Protein AF-A0A4Q0LN50-F1 (afdb_monomer_lite)

Foldseek 3Di:
DPPPDDPAQEDEDDPVPDDPVNCVVCVVVRYDYADQDDPPDPCNVVRVDPVSVVVVVVVVVVVVVVVVD

Structure (mmCIF, N/CA/C/O backbone):
data_AF-A0A4Q0LN50-F1
#
_entry.id   AF-A0A4Q0LN50-F1
#
loop_
_atom_site.group_PDB
_atom_site.id
_atom_site.type_symbol
_atom_site.label_atom_id
_atom_site.label_alt_id
_atom_site.label_comp_id
_atom_site.label_asym_id
_atom_site.label_entity_id
_atom_site.label_seq_id
_atom_site.pdbx_PDB_ins_code
_atom_site.Cartn_x
_atom_site.Cartn_y
_atom_site.Cartn_z
_atom_site.occupancy
_atom_site.B_iso_or_equiv
_atom_site.auth_seq_id
_atom_site.auth_comp_id
_atom_site.auth_asym_id
_atom_site.auth_atom_id
_atom_site.pdbx_PDB_model_num
ATOM 1 N N . LEU A 1 1 ? -10.778 -18.674 -14.018 1.00 38.09 1 LEU A N 1
ATOM 2 C CA . LEU A 1 1 ? -9.734 -18.314 -13.037 1.00 38.09 1 LEU A CA 1
ATOM 3 C C . LEU A 1 1 ? -10.117 -16.959 -12.488 1.00 38.09 1 LEU A C 1
ATOM 5 O O . LEU A 1 1 ? -9.839 -15.939 -13.098 1.00 38.09 1 LEU A O 1
ATOM 9 N N . GLU A 1 2 ? -10.919 -16.990 -11.434 1.00 42.84 2 GLU A N 1
ATOM 10 C CA . GLU A 1 2 ? -11.394 -15.803 -10.738 1.00 42.84 2 GLU A CA 1
ATOM 11 C C . GLU A 1 2 ? -10.211 -15.316 -9.899 1.00 42.84 2 GLU A C 1
ATOM 13 O O . GLU A 1 2 ? -9.830 -15.951 -8.916 1.00 42.84 2 GLU A O 1
ATOM 18 N N . ASN A 1 3 ? -9.515 -14.290 -10.389 1.00 42.59 3 ASN A N 1
ATOM 19 C CA . ASN A 1 3 ? -8.417 -13.687 -9.647 1.00 42.59 3 ASN A CA 1
ATOM 20 C C . ASN A 1 3 ? -8.990 -13.209 -8.315 1.00 42.59 3 ASN A C 1
ATOM 22 O O . ASN A 1 3 ? -10.008 -12.518 -8.311 1.00 42.59 3 ASN A O 1
ATOM 26 N N . ALA A 1 4 ? -8.363 -13.618 -7.212 1.00 46.69 4 ALA A N 1
ATOM 27 C CA . ALA A 1 4 ? -8.728 -13.238 -5.857 1.00 46.69 4 ALA A CA 1
ATOM 28 C C . ALA A 1 4 ? -8.632 -11.713 -5.709 1.00 46.69 4 ALA A C 1
ATOM 30 O O . ALA A 1 4 ? -7.611 -11.177 -5.288 1.00 46.69 4 ALA A O 1
ATOM 31 N N . HIS A 1 5 ? -9.681 -11.011 -6.124 1.00 49.06 5 HIS A N 1
ATOM 32 C CA . HIS A 1 5 ? -9.837 -9.591 -5.901 1.00 49.06 5 HIS A CA 1
ATOM 33 C C . HIS A 1 5 ? -10.323 -9.430 -4.463 1.00 49.06 5 HIS A C 1
ATOM 35 O O . HIS A 1 5 ? -11.449 -9.834 -4.159 1.00 49.06 5 HIS A O 1
ATOM 41 N N . PRO A 1 6 ? -9.499 -8.889 -3.549 1.00 51.22 6 PRO A N 1
ATOM 42 C CA . PRO A 1 6 ? -10.011 -8.487 -2.252 1.00 51.22 6 PRO A CA 1
ATOM 43 C C . PRO A 1 6 ? -11.152 -7.483 -2.465 1.00 51.22 6 PRO A C 1
ATOM 45 O O . PRO A 1 6 ? -11.104 -6.647 -3.365 1.00 51.22 6 PRO A O 1
ATOM 48 N N . SER A 1 7 ? -12.190 -7.574 -1.635 1.00 55.69 7 SER A N 1
ATOM 49 C CA . SER A 1 7 ? -13.405 -6.748 -1.714 1.00 55.69 7 SER A CA 1
ATOM 50 C C . SER A 1 7 ? -13.153 -5.243 -1.556 1.00 55.69 7 SER A C 1
ATOM 52 O O . SER A 1 7 ? -14.028 -4.441 -1.867 1.00 55.69 7 SER A O 1
ATOM 54 N N . ASN A 1 8 ? -11.961 -4.869 -1.088 1.00 57.12 8 ASN A N 1
ATOM 55 C CA . ASN A 1 8 ? -11.475 -3.500 -1.027 1.00 57.12 8 ASN A CA 1
ATOM 56 C C . ASN A 1 8 ? -10.422 -3.285 -2.118 1.00 57.12 8 ASN A C 1
ATOM 58 O O . ASN A 1 8 ? -9.476 -4.067 -2.249 1.00 57.12 8 ASN A O 1
ATOM 62 N N . TYR A 1 9 ? -10.557 -2.189 -2.864 1.00 65.31 9 TYR A N 1
ATOM 63 C CA . TYR A 1 9 ? -9.547 -1.739 -3.813 1.00 65.31 9 TYR A CA 1
ATOM 64 C C . TYR A 1 9 ? -8.346 -1.180 -3.037 1.00 65.31 9 TYR A C 1
ATOM 66 O O . TYR A 1 9 ? -8.264 0.013 -2.746 1.00 65.31 9 TYR A O 1
ATOM 74 N N . TYR A 1 10 ? -7.428 -2.058 -2.643 1.00 61.91 10 TYR A N 1
ATOM 75 C CA . TYR A 1 10 ? -6.177 -1.651 -2.014 1.00 61.91 10 TYR A CA 1
ATOM 76 C C . TYR A 1 10 ? -5.254 -1.033 -3.060 1.00 61.91 10 TYR A C 1
ATOM 78 O O . TYR A 1 10 ? -4.888 -1.692 -4.036 1.00 61.91 10 TYR A O 1
ATOM 86 N N . LEU A 1 11 ? -4.860 0.224 -2.847 1.00 65.44 11 LEU A N 1
ATOM 87 C CA . LEU A 1 11 ? -3.798 0.845 -3.629 1.00 65.44 11 LEU A CA 1
ATOM 88 C C . LEU A 1 11 ? -2.482 0.651 -2.877 1.00 65.44 11 LEU A C 1
ATOM 90 O O . LEU A 1 11 ? -2.302 1.147 -1.762 1.00 65.44 11 LEU A O 1
ATOM 94 N N . LEU A 1 12 ? -1.566 -0.099 -3.488 1.00 64.56 12 LEU A N 1
ATOM 95 C CA . LEU A 1 12 ? -0.245 -0.315 -2.923 1.00 64.56 12 LEU A CA 1
ATOM 96 C C . LEU A 1 12 ? 0.614 0.925 -3.191 1.00 64.56 12 LEU A C 1
ATOM 98 O O . LEU A 1 12 ? 0.979 1.202 -4.331 1.00 64.56 12 LEU A O 1
ATOM 102 N N . GLY A 1 13 ? 0.921 1.676 -2.140 1.00 66.25 13 GLY A N 1
ATOM 103 C CA . GLY A 1 13 ? 1.715 2.892 -2.234 1.00 66.25 13 GLY A CA 1
ATOM 104 C C . GLY A 1 13 ? 2.432 3.177 -0.926 1.00 66.25 13 GLY A C 1
ATOM 105 O O . GLY A 1 13 ? 2.002 2.738 0.142 1.00 66.25 13 GLY A O 1
ATOM 106 N N . ASP A 1 14 ? 3.542 3.903 -1.010 1.00 66.12 14 ASP A N 1
ATOM 107 C CA . ASP A 1 14 ? 4.195 4.446 0.174 1.00 66.12 14 ASP A CA 1
ATOM 108 C C . ASP A 1 14 ? 3.431 5.698 0.626 1.00 66.12 14 ASP A C 1
ATOM 110 O O . ASP A 1 14 ? 3.445 6.734 -0.040 1.00 66.12 14 ASP A O 1
ATOM 114 N N . GLU A 1 15 ? 2.729 5.593 1.754 1.00 63.53 15 GLU A N 1
ATOM 115 C CA . GLU A 1 15 ? 1.948 6.682 2.342 1.00 63.53 15 GLU A CA 1
ATOM 116 C C . GLU A 1 15 ? 2.817 7.909 2.667 1.00 63.53 15 GLU A C 1
ATOM 118 O O . GLU A 1 15 ? 2.323 9.033 2.628 1.00 63.53 15 GLU A O 1
ATOM 123 N N . GLY A 1 16 ? 4.115 7.720 2.928 1.00 64.12 16 GLY A N 1
ATOM 124 C CA . GLY A 1 16 ? 5.071 8.794 3.192 1.00 64.12 16 GLY A CA 1
ATOM 125 C C . GLY A 1 16 ? 5.483 9.586 1.949 1.00 64.12 16 GLY A C 1
ATOM 126 O O . GLY A 1 16 ? 5.892 10.739 2.083 1.00 64.12 16 GLY A O 1
ATOM 127 N N . TYR A 1 17 ? 5.343 9.006 0.754 1.00 64.56 17 TYR A N 1
ATOM 128 C CA . TYR A 1 17 ? 5.623 9.671 -0.527 1.00 64.56 17 TYR A CA 1
ATOM 129 C C . TYR A 1 17 ? 4.375 10.220 -1.220 1.00 64.56 17 TYR A C 1
ATOM 131 O O . TYR A 1 17 ? 4.485 11.004 -2.165 1.00 64.56 17 TYR A O 1
ATOM 139 N N . LEU A 1 18 ? 3.184 9.841 -0.761 1.00 70.81 18 LEU A N 1
ATOM 140 C CA . LEU A 1 18 ? 1.940 10.365 -1.300 1.00 70.81 18 LEU A CA 1
ATOM 141 C C . LEU A 1 18 ? 1.631 11.736 -0.696 1.00 70.81 18 LEU A C 1
ATOM 143 O O . LEU A 1 18 ? 1.597 11.928 0.519 1.00 70.81 18 LEU A O 1
ATOM 147 N N . GLY A 1 19 ? 1.371 12.712 -1.567 1.00 76.75 19 GLY A N 1
ATOM 148 C CA . GLY A 1 19 ? 0.895 14.023 -1.139 1.00 76.75 19 GLY A CA 1
ATOM 149 C C . GLY A 1 19 ? -0.400 13.892 -0.332 1.00 76.75 19 GLY A C 1
ATOM 150 O O . GLY A 1 19 ? -1.288 13.116 -0.689 1.00 76.75 19 GLY A O 1
ATOM 151 N N . LYS A 1 20 ? -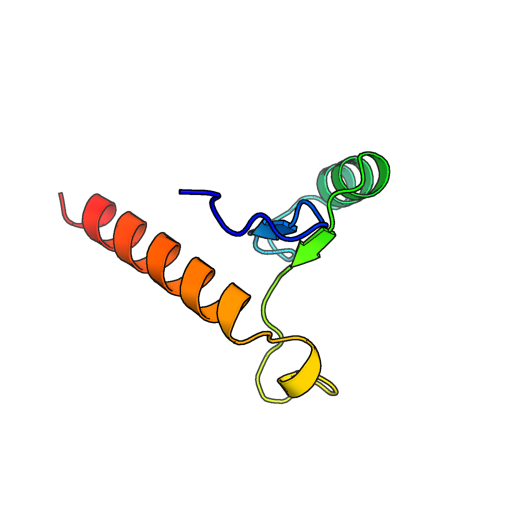0.531 14.677 0.745 1.00 81.44 20 LYS A N 1
ATOM 152 C CA . LYS A 1 20 ? -1.705 14.647 1.642 1.00 81.44 20 LYS A CA 1
ATOM 153 C C . LYS A 1 20 ? -3.032 14.820 0.896 1.00 81.44 20 LYS A C 1
ATOM 155 O O . LYS A 1 20 ? -4.029 14.211 1.269 1.00 81.44 20 LYS A O 1
ATOM 160 N N . GLU 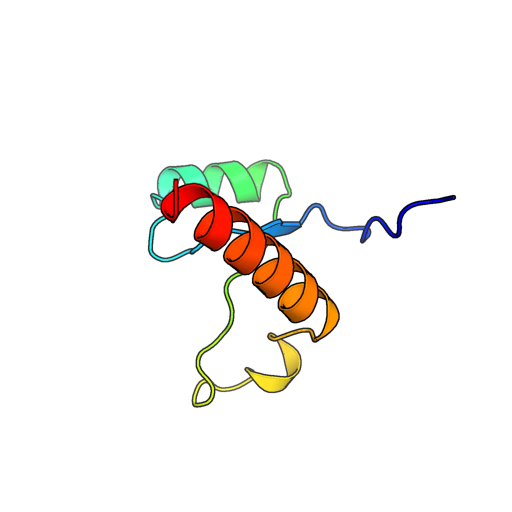A 1 21 ? -3.026 15.632 -0.157 1.00 84.94 21 GLU A N 1
ATOM 161 C CA . GLU A 1 21 ? -4.185 15.869 -1.018 1.00 84.94 21 GLU A CA 1
ATOM 162 C C . GLU A 1 21 ? -4.576 14.615 -1.811 1.00 84.94 21 GLU A C 1
ATOM 164 O O . GLU A 1 21 ? -5.731 14.197 -1.770 1.00 84.94 21 GLU A O 1
ATOM 169 N N . LEU A 1 22 ? -3.605 13.955 -2.449 1.00 82.56 22 LEU A N 1
ATOM 170 C CA . LEU A 1 22 ? -3.833 12.715 -3.191 1.00 82.56 22 LEU A CA 1
ATOM 171 C C . LEU A 1 22 ? -4.325 11.592 -2.268 1.00 82.56 22 LEU A C 1
ATOM 173 O O . LEU A 1 22 ? -5.256 10.871 -2.614 1.00 82.56 22 LEU A O 1
ATOM 177 N N . HIS A 1 23 ? -3.761 11.483 -1.062 1.00 82.00 23 HIS A N 1
ATOM 178 C CA . HIS A 1 23 ? -4.245 10.540 -0.052 1.00 82.00 23 HIS A CA 1
ATOM 179 C C . HIS A 1 23 ? -5.722 10.792 0.298 1.00 82.00 23 HIS A C 1
ATOM 181 O O . HIS A 1 23 ? -6.520 9.856 0.353 1.00 82.00 23 HIS A O 1
ATOM 187 N N . GLN A 1 24 ? -6.112 12.054 0.514 1.00 83.75 24 GLN A N 1
ATOM 188 C CA . GLN A 1 24 ? -7.504 12.405 0.811 1.00 83.75 24 GLN A CA 1
ATOM 189 C C . GLN A 1 24 ? -8.448 12.092 -0.355 1.00 83.75 24 GLN A C 1
ATOM 191 O O . GLN A 1 24 ? -9.524 11.542 -0.118 1.00 83.75 24 GLN A O 1
ATOM 196 N N . GLN A 1 25 ? -8.047 12.388 -1.592 1.00 86.69 25 GLN A N 1
ATOM 197 C CA . GLN A 1 25 ? -8.836 12.083 -2.789 1.00 86.69 25 GLN A CA 1
ATOM 198 C C . GLN A 1 25 ? -9.039 10.572 -2.961 1.00 86.69 25 GLN A C 1
ATOM 200 O O . GLN A 1 25 ? -10.166 10.117 -3.143 1.00 86.69 25 GLN A O 1
ATOM 205 N N . LEU A 1 26 ? -7.976 9.777 -2.813 1.00 84.31 26 LEU A N 1
ATOM 206 C CA . LEU A 1 26 ? -8.048 8.315 -2.893 1.00 84.31 26 LEU A CA 1
ATOM 207 C C . LEU A 1 26 ? -8.998 7.738 -1.841 1.00 84.31 26 LEU A C 1
ATOM 209 O O . LEU A 1 26 ? -9.836 6.894 -2.155 1.00 84.31 26 LEU A O 1
ATOM 213 N N . LYS A 1 27 ? -8.940 8.267 -0.618 1.00 83.50 27 LYS A N 1
ATOM 214 C CA . LYS A 1 27 ? -9.854 7.878 0.455 1.00 83.50 27 LYS A CA 1
ATOM 215 C C . LYS A 1 27 ? -11.310 8.242 0.148 1.00 83.50 27 LYS A C 1
ATOM 217 O O . LYS A 1 27 ? -12.199 7.441 0.422 1.00 83.50 27 LYS A O 1
ATOM 222 N N . GLN A 1 28 ? -11.569 9.416 -0.437 1.00 86.31 28 GLN A N 1
ATOM 223 C CA . GLN A 1 28 ? -12.915 9.814 -0.882 1.00 86.31 28 GLN A CA 1
ATOM 224 C C . GLN A 1 28 ? -13.455 8.904 -1.991 1.00 86.31 28 GLN A C 1
ATOM 226 O O . GLN A 1 28 ? -14.650 8.630 -2.031 1.00 86.31 28 GLN A O 1
ATOM 231 N N . MET A 1 29 ? -12.575 8.405 -2.858 1.00 85.62 29 MET A N 1
ATOM 232 C CA . MET A 1 29 ? -12.910 7.441 -3.908 1.00 85.62 29 MET A CA 1
ATOM 233 C C . MET A 1 29 ? -13.082 6.002 -3.387 1.00 85.62 29 MET A C 1
ATOM 235 O O . MET A 1 29 ? -13.429 5.116 -4.163 1.00 85.62 29 MET A O 1
ATOM 239 N N . GLY A 1 30 ? -12.858 5.759 -2.090 1.00 83.62 30 GLY A N 1
ATOM 240 C CA . GLY A 1 30 ? -13.010 4.446 -1.460 1.00 83.62 30 GLY A CA 1
ATOM 241 C C . GLY A 1 30 ? -11.768 3.555 -1.524 1.00 83.62 30 GLY A C 1
ATOM 242 O O . GLY A 1 30 ? -11.857 2.378 -1.183 1.00 83.62 30 GLY A O 1
ATOM 243 N N . TYR A 1 31 ? -10.616 4.092 -1.932 1.00 82.19 31 TYR A N 1
ATOM 244 C CA . TYR A 1 31 ? -9.352 3.362 -1.884 1.00 82.19 31 TYR A CA 1
ATOM 245 C C . TYR A 1 31 ? -8.736 3.448 -0.491 1.00 82.19 31 TYR A C 1
ATOM 247 O O . TYR A 1 31 ? -8.655 4.521 0.116 1.00 82.19 31 TYR A O 1
ATOM 255 N N . GLU A 1 32 ? -8.245 2.311 -0.008 1.00 78.31 32 GLU A N 1
ATOM 256 C CA . GLU A 1 32 ? -7.439 2.247 1.203 1.00 78.31 32 GLU A CA 1
ATOM 257 C C . GLU A 1 32 ? -5.967 2.135 0.809 1.00 78.31 32 GLU A C 1
ATOM 259 O O . GLU A 1 32 ? -5.544 1.190 0.136 1.00 78.31 32 GLU A O 1
ATOM 264 N N . LEU A 1 33 ? -5.192 3.142 1.209 1.00 76.44 33 LEU A N 1
ATOM 265 C CA . LEU A 1 33 ? -3.747 3.127 1.065 1.00 76.44 33 LEU A CA 1
ATOM 266 C C . LEU A 1 33 ? -3.154 2.240 2.143 1.00 76.44 33 LEU A C 1
ATOM 268 O O . LEU A 1 33 ? -3.399 2.436 3.334 1.00 76.44 33 LEU A O 1
ATOM 272 N N . TRP A 1 34 ? -2.354 1.276 1.711 1.00 82.81 34 TRP A N 1
ATOM 273 C CA . TRP A 1 34 ? -1.687 0.371 2.622 1.00 82.81 34 TRP A CA 1
ATOM 274 C C . TRP A 1 34 ? -0.177 0.481 2.473 1.00 82.81 34 TRP A C 1
ATOM 276 O O . TRP A 1 34 ? 0.387 0.224 1.409 1.00 82.81 34 TRP A O 1
ATOM 286 N N . THR A 1 35 ? 0.476 0.816 3.582 1.00 81.06 35 THR A N 1
ATOM 287 C CA . THR A 1 35 ? 1.927 0.760 3.732 1.00 81.06 35 THR A CA 1
ATOM 288 C C . THR A 1 35 ? 2.263 -0.160 4.907 1.00 81.06 35 THR A C 1
ATOM 290 O O . THR A 1 35 ? 1.615 -0.073 5.959 1.00 81.06 35 THR A O 1
ATOM 293 N N . PRO A 1 36 ? 3.261 -1.055 4.771 1.00 83.00 36 PRO A N 1
ATOM 294 C CA . PRO A 1 36 ? 3.728 -1.870 5.883 1.00 83.00 36 PRO A CA 1
ATOM 295 C C . PRO A 1 36 ? 4.116 -1.033 7.092 1.00 83.00 36 PRO A C 1
ATOM 297 O O . PRO A 1 36 ? 4.928 -0.112 7.013 1.00 83.00 36 PRO A O 1
ATOM 300 N N . TYR A 1 37 ? 3.643 -1.456 8.253 1.00 87.00 37 TYR A N 1
ATOM 301 C CA . TYR A 1 37 ? 4.132 -0.945 9.518 1.00 87.00 37 TYR A CA 1
ATOM 302 C C . TYR A 1 37 ? 5.533 -1.482 9.800 1.00 87.00 37 TYR A C 1
ATOM 304 O O . TYR A 1 37 ? 5.849 -2.653 9.547 1.00 87.00 37 TYR A O 1
ATOM 312 N N . ARG A 1 38 ? 6.376 -0.634 10.396 1.00 83.69 38 ARG A N 1
ATOM 313 C CA . ARG A 1 38 ? 7.679 -1.058 10.924 1.00 83.69 38 ARG A CA 1
ATOM 314 C C . ARG A 1 38 ? 7.471 -2.110 12.015 1.00 83.69 38 ARG A C 1
ATOM 316 O O . ARG A 1 38 ? 6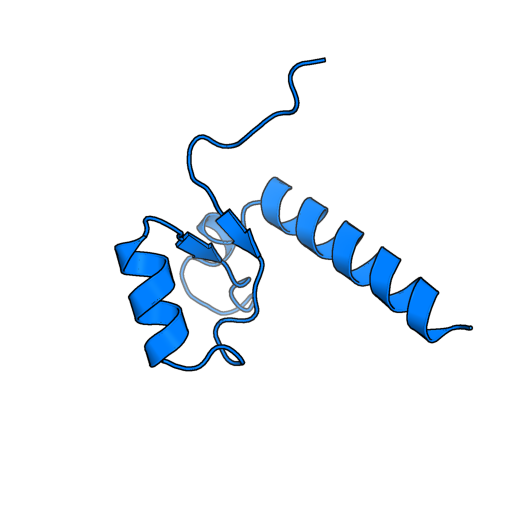.508 -2.044 12.774 1.00 83.69 38 ARG A O 1
ATOM 323 N N . LYS A 1 39 ? 8.395 -3.073 12.128 1.00 83.06 39 LYS A N 1
ATOM 324 C CA . LYS A 1 39 ? 8.277 -4.228 13.048 1.00 83.06 39 LYS A CA 1
ATOM 325 C C . LYS A 1 39 ? 8.029 -3.851 14.516 1.00 83.06 39 LYS A C 1
ATOM 327 O O . LYS A 1 39 ? 7.467 -4.652 15.252 1.00 83.06 39 LYS A O 1
ATOM 332 N N . ASN A 1 40 ? 8.466 -2.666 14.936 1.00 86.31 40 ASN A N 1
ATOM 333 C CA . ASN A 1 40 ? 8.328 -2.144 16.295 1.00 86.31 40 ASN A CA 1
ATOM 334 C C . ASN A 1 40 ? 7.061 -1.296 16.518 1.00 86.31 40 ASN A C 1
ATOM 336 O O . ASN A 1 40 ? 6.857 -0.811 17.626 1.00 86.31 40 ASN A O 1
ATOM 340 N N . MET A 1 41 ? 6.218 -1.100 15.500 1.00 89.75 41 MET A N 1
ATOM 341 C CA . MET A 1 41 ? 4.947 -0.393 15.653 1.00 89.75 41 MET A CA 1
ATOM 342 C C . MET A 1 41 ? 3.885 -1.308 16.263 1.00 89.75 41 MET A C 1
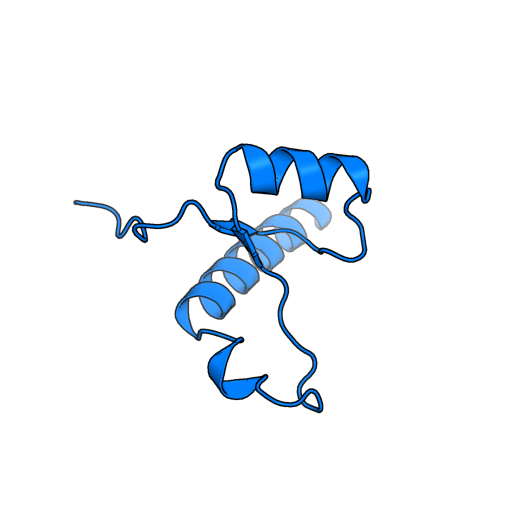ATOM 344 O O . MET A 1 41 ? 3.729 -2.473 15.881 1.00 89.75 41 MET A O 1
ATOM 348 N N . THR A 1 42 ? 3.112 -0.760 17.196 1.00 90.56 42 THR A N 1
ATOM 349 C CA . THR A 1 42 ? 1.961 -1.442 17.790 1.00 90.56 42 THR A CA 1
ATOM 350 C C . THR A 1 42 ? 0.981 -1.867 16.697 1.00 90.56 42 THR A C 1
ATOM 352 O O . THR A 1 42 ? 0.638 -1.083 15.820 1.00 90.56 42 THR A O 1
ATOM 355 N N . GLY A 1 43 ? 0.540 -3.126 16.730 1.00 86.38 43 GLY A N 1
ATOM 356 C CA . GLY A 1 43 ? -0.398 -3.664 15.740 1.00 86.38 43 GLY A CA 1
ATOM 357 C C . GLY A 1 43 ? 0.231 -4.124 14.419 1.00 86.38 43 GLY A C 1
ATOM 358 O O . GLY A 1 43 ? -0.489 -4.684 13.596 1.00 86.38 43 GLY A O 1
ATOM 359 N N . ALA A 1 44 ? 1.554 -4.004 14.230 1.00 86.06 44 ALA A N 1
ATOM 360 C CA . ALA A 1 44 ? 2.224 -4.372 12.977 1.00 86.06 44 ALA A CA 1
ATOM 361 C C . ALA A 1 44 ? 1.935 -5.812 12.521 1.00 86.06 44 ALA A C 1
ATOM 363 O O . ALA A 1 44 ? 1.746 -6.045 11.338 1.00 86.06 44 ALA A O 1
ATOM 364 N N . LYS A 1 45 ? 1.829 -6.781 13.441 1.00 82.44 45 LYS A N 1
ATOM 365 C CA . LYS A 1 45 ? 1.495 -8.174 13.082 1.00 82.44 45 LYS A CA 1
ATOM 366 C C . LYS A 1 45 ? 0.082 -8.349 12.512 1.00 82.44 45 LYS A C 1
ATOM 368 O O . LYS A 1 45 ? -0.132 -9.283 11.754 1.00 82.44 45 LYS A O 1
ATOM 373 N N . LYS A 1 46 ? -0.869 -7.499 12.912 1.00 84.50 46 LYS A N 1
ATOM 374 C CA . LYS A 1 46 ? -2.262 -7.550 12.445 1.00 84.50 46 LYS A CA 1
ATOM 375 C C . LYS A 1 46 ? -2.455 -6.714 11.178 1.00 84.50 46 LYS A C 1
ATOM 377 O O . LYS A 1 46 ? -3.210 -7.113 10.307 1.00 84.50 46 LYS A O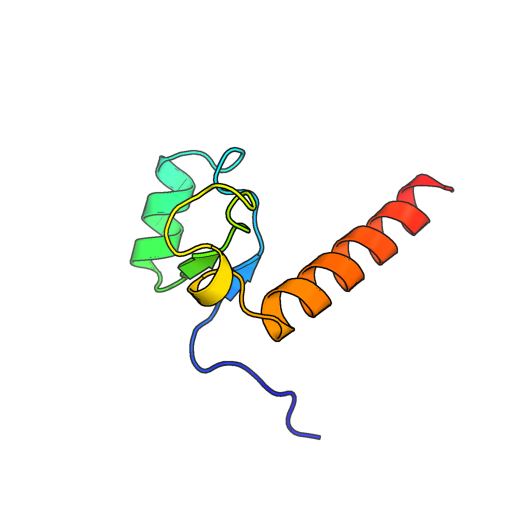 1
ATOM 382 N N . HIS A 1 47 ? -1.777 -5.568 11.100 1.00 84.81 47 HIS A N 1
ATOM 383 C CA . HIS A 1 47 ? -1.831 -4.646 9.962 1.00 84.81 47 HIS A CA 1
ATOM 384 C C . HIS A 1 47 ? -1.034 -5.146 8.752 1.00 84.81 47 HIS A C 1
ATOM 386 O O . HIS A 1 47 ? -1.462 -4.983 7.610 1.00 84.81 47 HIS A O 1
ATOM 392 N N . ASN A 1 48 ? 0.122 -5.775 8.991 1.00 86.56 48 ASN A N 1
ATOM 393 C CA . ASN A 1 48 ? 0.965 -6.326 7.934 1.00 86.56 48 ASN A CA 1
ATOM 394 C C . ASN A 1 48 ? 0.439 -7.693 7.504 1.00 86.56 48 ASN A C 1
ATOM 396 O O . ASN A 1 48 ? 1.023 -8.728 7.835 1.00 86.56 48 ASN A O 1
ATOM 400 N N . ASP A 1 49 ? -0.670 -7.677 6.774 1.00 83.81 49 ASP A N 1
ATOM 401 C CA . ASP A 1 49 ? -1.234 -8.873 6.175 1.00 83.81 49 ASP A CA 1
ATOM 402 C C . ASP A 1 49 ? -0.196 -9.596 5.293 1.00 83.81 49 ASP A C 1
ATOM 404 O O . ASP A 1 49 ? 0.572 -8.983 4.540 1.00 83.81 49 ASP A O 1
ATOM 408 N N . HIS A 1 50 ? -0.150 -10.923 5.416 1.00 85.19 50 HIS A N 1
ATOM 409 C CA . HIS A 1 50 ? 0.846 -11.742 4.733 1.00 85.19 50 HIS A CA 1
ATOM 410 C C . HIS A 1 50 ? 0.655 -11.742 3.209 1.00 85.19 50 HIS A C 1
ATOM 412 O O . HIS A 1 50 ? 1.647 -11.736 2.475 1.00 85.19 50 HIS A O 1
ATOM 418 N N . GLN A 1 51 ? -0.590 -11.728 2.724 1.00 84.75 51 GLN A N 1
ATOM 419 C CA . GLN A 1 51 ? -0.887 -11.702 1.291 1.00 84.75 51 GLN A CA 1
ATOM 420 C C . GLN A 1 51 ? -0.499 -10.349 0.690 1.00 84.75 51 GLN A C 1
ATOM 422 O O . GLN A 1 51 ? 0.221 -10.318 -0.309 1.00 84.75 51 GLN A O 1
ATOM 427 N N . LEU A 1 52 ? -0.860 -9.239 1.345 1.00 83.31 52 LEU A N 1
ATOM 428 C CA . LEU A 1 52 ? -0.449 -7.896 0.910 1.00 83.31 52 LEU A CA 1
ATOM 429 C C . LEU A 1 52 ? 1.082 -7.747 0.889 1.00 83.31 52 LEU A C 1
ATOM 431 O O . LEU A 1 52 ? 1.653 -7.157 -0.030 1.00 83.31 52 LEU A O 1
ATOM 435 N N . MET A 1 53 ? 1.777 -8.350 1.858 1.00 86.50 53 MET A N 1
ATOM 436 C CA . MET A 1 53 ? 3.242 -8.388 1.887 1.00 86.50 53 MET A CA 1
ATOM 437 C C . MET A 1 53 ? 3.866 -9.186 0.740 1.00 86.50 53 MET A C 1
ATOM 439 O O . MET A 1 53 ? 4.937 -8.806 0.259 1.00 86.50 53 MET A O 1
ATOM 443 N N . ALA A 1 54 ? 3.242 -10.282 0.312 1.00 86.31 54 ALA A N 1
ATOM 444 C CA . ALA A 1 54 ? 3.715 -11.074 -0.821 1.00 86.31 54 ALA A CA 1
ATOM 445 C C . ALA A 1 54 ? 3.519 -10.329 -2.152 1.00 86.31 54 ALA A C 1
ATOM 447 O O . ALA A 1 54 ? 4.445 -10.279 -2.966 1.00 86.31 54 ALA A O 1
ATOM 448 N N . ILE A 1 55 ? 2.362 -9.682 -2.336 1.00 85.44 55 ILE A N 1
ATOM 449 C CA . ILE A 1 55 ? 2.071 -8.851 -3.515 1.00 85.44 55 ILE A CA 1
ATOM 450 C C . ILE A 1 55 ? 3.090 -7.712 -3.620 1.00 85.44 55 ILE A C 1
ATOM 452 O O . ILE A 1 55 ? 3.725 -7.553 -4.661 1.00 85.44 55 ILE A O 1
ATOM 456 N N . ARG A 1 56 ? 3.330 -6.987 -2.517 1.00 86.31 56 ARG A N 1
ATOM 457 C CA . ARG A 1 56 ? 4.344 -5.925 -2.468 1.00 86.31 56 ARG A CA 1
AT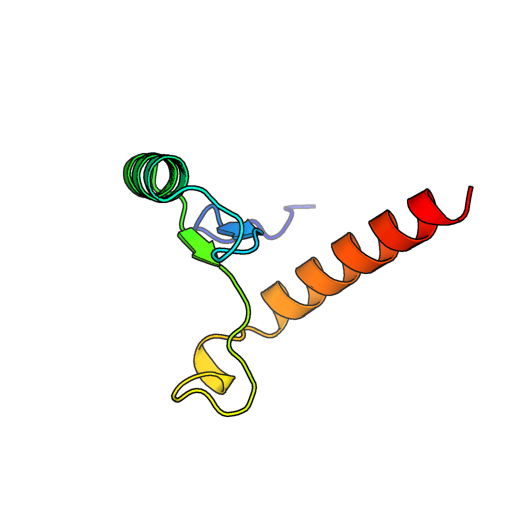OM 458 C C . ARG A 1 56 ? 5.721 -6.409 -2.914 1.00 86.31 56 ARG A C 1
ATOM 460 O O . ARG A 1 56 ? 6.334 -5.771 -3.759 1.00 86.31 56 ARG A O 1
ATOM 467 N N . ARG A 1 57 ? 6.209 -7.523 -2.356 1.00 86.88 57 ARG A N 1
ATOM 468 C CA . ARG A 1 57 ? 7.540 -8.052 -2.705 1.00 86.88 57 ARG A CA 1
ATOM 469 C C . ARG A 1 57 ? 7.650 -8.442 -4.173 1.00 86.88 57 ARG A C 1
ATOM 471 O O . ARG A 1 57 ? 8.715 -8.266 -4.747 1.00 86.88 57 ARG A O 1
ATOM 478 N N . THR A 1 58 ? 6.572 -8.965 -4.753 1.00 87.38 58 THR A N 1
ATOM 479 C CA . THR A 1 58 ? 6.534 -9.326 -6.176 1.00 87.38 58 THR A CA 1
ATOM 480 C C . THR A 1 58 ? 6.723 -8.076 -7.030 1.00 87.38 58 THR A C 1
ATOM 482 O O . THR A 1 58 ? 7.653 -8.016 -7.823 1.00 87.38 58 THR A O 1
ATOM 485 N N . ILE A 1 59 ? 5.938 -7.029 -6.758 1.00 82.75 59 ILE A N 1
ATOM 486 C CA . ILE A 1 59 ? 6.041 -5.741 -7.452 1.00 82.75 59 ILE A CA 1
ATOM 487 C C . ILE A 1 59 ? 7.450 -5.142 -7.305 1.00 82.75 59 ILE A C 1
ATOM 489 O O . ILE A 1 59 ? 8.069 -4.772 -8.297 1.00 82.75 59 ILE A O 1
ATOM 493 N N . GLU A 1 60 ? 7.990 -5.074 -6.084 1.00 84.75 60 GLU A N 1
ATOM 494 C CA . GLU A 1 60 ? 9.335 -4.529 -5.833 1.00 84.75 60 GLU A CA 1
ATOM 495 C C . GLU A 1 60 ? 10.440 -5.325 -6.546 1.00 84.75 60 GLU A C 1
ATOM 497 O O . GLU A 1 60 ? 11.384 -4.734 -7.075 1.00 84.75 60 GLU A O 1
ATOM 502 N N . SER A 1 61 ? 10.322 -6.656 -6.578 1.00 86.06 61 SER A N 1
ATOM 503 C CA . SER A 1 61 ? 11.252 -7.534 -7.294 1.00 86.06 61 SER A CA 1
ATOM 504 C C . SER A 1 61 ? 11.201 -7.282 -8.798 1.00 86.06 61 SER A C 1
ATOM 506 O O . SER A 1 61 ? 12.248 -7.120 -9.421 1.00 86.06 61 SER A O 1
ATOM 508 N N . ASP A 1 62 ? 10.002 -7.188 -9.371 1.00 86.31 62 ASP A N 1
ATOM 509 C CA . ASP A 1 62 ? 9.812 -6.946 -10.801 1.00 86.31 62 ASP A CA 1
ATOM 510 C C . ASP A 1 62 ? 10.375 -5.578 -11.215 1.00 86.31 62 ASP A C 1
ATOM 512 O O . ASP A 1 62 ? 11.109 -5.481 -12.198 1.00 86.31 62 ASP A O 1
ATOM 516 N N . PHE A 1 63 ? 10.139 -4.523 -10.427 1.00 82.31 63 PHE A N 1
ATOM 517 C CA . PHE A 1 63 ? 10.740 -3.208 -10.680 1.00 82.31 63 PHE A CA 1
ATOM 518 C C . PHE A 1 63 ? 12.265 -3.204 -10.527 1.00 82.31 63 PHE A C 1
ATOM 520 O O . PHE A 1 63 ? 12.951 -2.542 -11.304 1.00 82.31 63 PHE A O 1
ATOM 527 N N . SER A 1 64 ? 12.811 -3.964 -9.574 1.00 80.69 64 SER A N 1
ATOM 528 C CA . SER A 1 64 ? 14.267 -4.077 -9.396 1.00 80.69 64 SER A CA 1
ATOM 529 C C . SER A 1 64 ? 14.949 -4.719 -10.611 1.00 80.69 64 SER A C 1
ATOM 531 O O . SER A 1 64 ? 16.081 -4.364 -10.947 1.00 80.69 64 SER A O 1
ATOM 533 N N . LEU A 1 65 ? 14.260 -5.633 -11.303 1.00 82.94 65 LEU A N 1
ATOM 534 C CA . LEU A 1 65 ? 14.743 -6.221 -12.555 1.00 82.94 65 LEU A CA 1
ATOM 535 C C . LEU A 1 65 ? 14.776 -5.196 -13.696 1.00 82.94 65 LEU A C 1
ATOM 537 O O . LEU A 1 65 ? 15.694 -5.234 -14.511 1.00 82.94 65 LEU A O 1
ATOM 541 N N . LEU A 1 66 ? 13.823 -4.259 -13.736 1.00 80.75 66 LEU A N 1
ATOM 542 C CA . LEU A 1 66 ? 13.794 -3.192 -14.743 1.00 80.75 66 LEU A CA 1
ATOM 543 C C . LEU A 1 66 ? 14.929 -2.180 -14.565 1.00 80.75 66 LEU A C 1
ATOM 545 O O . LEU A 1 66 ? 15.388 -1.615 -15.546 1.00 80.75 66 LEU A O 1
ATOM 549 N N . THR A 1 67 ? 15.409 -1.968 -13.339 1.00 67.44 67 THR A N 1
ATOM 550 C CA . THR A 1 67 ? 16.563 -1.090 -13.070 1.00 67.44 67 THR A CA 1
ATOM 551 C C . THR A 1 67 ? 17.923 -1.713 -13.399 1.00 67.44 67 THR A C 1
ATOM 553 O O . THR A 1 67 ? 18.940 -1.036 -13.271 1.00 67.44 67 THR A O 1
ATOM 556 N N . TYR A 1 68 ? 17.965 -2.994 -13.777 1.00 59.91 68 TYR A N 1
ATOM 557 C CA . TYR A 1 68 ? 19.205 -3.703 -14.111 1.00 59.91 68 TYR A CA 1
ATOM 558 C C . TYR A 1 68 ? 19.568 -3.648 -15.608 1.00 59.91 68 TYR A C 1
ATOM 560 O O . TYR A 1 68 ? 20.658 -4.089 -15.976 1.00 59.91 68 TYR A O 1
ATOM 568 N N . TYR A 1 69 ? 18.675 -3.117 -16.448 1.00 52.62 69 TYR A N 1
ATOM 569 C CA . TYR A 1 69 ? 18.859 -2.895 -17.887 1.00 52.62 69 TYR A CA 1
ATOM 570 C C . TYR A 1 69 ? 18.920 -1.399 -18.201 1.00 52.62 69 TYR A C 1
ATOM 572 O O . TYR A 1 69 ? 19.626 -1.049 -19.172 1.00 52.62 69 TYR A O 1
#

Secondary structure (DSSP, 8-state):
------SS-EEE--TTTS-HHHHHHHHHTTPEEE-PPPTTSTTHHHHS-HHHHHHHHHHHHHHHHHTT-

pLDDT: mean 76.16, std 13.33, range [38.09, 90.56]

InterPro domains:
  IPR025668 Transposase DDE domain [PF13612] (10-60)

Organism: NCBI:txid47770

Sequence (69 aa):
LENAHPSNYYLLGDEGYLGKELHQQLKQMGYELWTPYRKNMTGAKKHNDHQLMAIRRTIESDFSLLTYY

Radius of gyration: 13.9 Å; chains: 1; bounding box: 33×34×36 Å